Protein AF-A0A7J8XAN9-F1 (afdb_monomer)

Foldseek 3Di:
DDDPDPPDDDDDDPDPVVLVCVQPVDQDDDPNDTDWDDDDDPPDDSPDPDDPDTDDDDDDPPDDPVCLDPVNVCVVVVVVHHDPDDDSDDPPD

Sequence (93 aa):
MMDIENGYFLVKFQNKLDCEKALSEGPWTIFGQYLTVQPWTMTFNPTQAYLSIMMAWIRFPALHSYLYNRKIITEIGELVGKVVKLDMNVIVG

Radius of gyration: 15.98 Å; Cα contacts (8 Å, |Δi|>4): 54; chains: 1; bounding box: 44×28×39 Å

Structure (mmCIF, N/CA/C/O backbone):
data_AF-A0A7J8XAN9-F1
#
_entry.id   AF-A0A7J8XAN9-F1
#
loop_
_atom_site.group_PDB
_atom_site.id
_atom_site.type_symbol
_atom_site.label_atom_id
_atom_site.label_alt_id
_atom_site.label_comp_id
_atom_site.label_asym_id
_atom_site.label_entity_id
_atom_site.label_seq_id
_atom_site.pdbx_PDB_ins_code
_atom_site.Cartn_x
_atom_site.Cartn_y
_atom_site.Cartn_z
_atom_site.occupancy
_atom_site.B_iso_or_equiv
_atom_site.auth_seq_id
_atom_site.auth_comp_id
_atom_site.auth_asym_id
_atom_site.auth_atom_id
_atom_site.pdbx_PDB_model_num
ATOM 1 N N . MET A 1 1 ? 3.217 4.128 -19.090 1.00 81.81 1 MET A N 1
ATOM 2 C CA . MET A 1 1 ? 3.540 2.868 -18.395 1.00 81.81 1 MET A CA 1
ATOM 3 C C . MET A 1 1 ? 4.623 2.190 -19.204 1.00 81.81 1 MET A C 1
ATOM 5 O O . MET A 1 1 ? 4.528 2.227 -20.424 1.00 81.81 1 MET A O 1
ATOM 9 N N . MET A 1 2 ? 5.661 1.679 -18.555 1.00 88.88 2 MET A N 1
ATOM 10 C CA . MET A 1 2 ? 6.769 0.981 -19.206 1.00 88.88 2 MET A CA 1
ATOM 11 C C . MET A 1 2 ? 6.869 -0.421 -18.611 1.00 88.88 2 MET A C 1
ATOM 13 O O . MET A 1 2 ? 6.833 -0.556 -17.390 1.00 88.88 2 MET A O 1
ATOM 17 N N . ASP A 1 3 ? 6.950 -1.435 -19.463 1.00 90.25 3 ASP A N 1
ATOM 18 C CA . ASP A 1 3 ? 7.201 -2.817 -19.050 1.00 90.25 3 ASP A CA 1
ATOM 19 C C . ASP A 1 3 ? 8.672 -2.966 -18.618 1.00 90.25 3 ASP A C 1
ATOM 21 O O . ASP A 1 3 ? 9.560 -2.417 -19.275 1.00 90.25 3 ASP A O 1
ATOM 25 N N . ILE A 1 4 ? 8.914 -3.626 -17.480 1.00 86.31 4 ILE A N 1
ATOM 26 C CA . ILE A 1 4 ? 10.256 -3.876 -16.913 1.00 86.31 4 ILE A CA 1
ATOM 27 C C . ILE A 1 4 ? 10.535 -5.391 -16.813 1.00 86.31 4 ILE A C 1
ATOM 29 O O . ILE A 1 4 ? 11.465 -5.791 -16.119 1.00 86.31 4 ILE A O 1
ATOM 33 N N . GLU A 1 5 ? 9.735 -6.226 -17.486 1.00 83.88 5 GLU A N 1
ATOM 34 C CA . GLU A 1 5 ? 9.755 -7.695 -17.439 1.00 83.88 5 GLU A CA 1
ATOM 35 C C . GLU A 1 5 ? 9.215 -8.332 -16.139 1.00 83.88 5 GLU A C 1
ATOM 37 O O . GLU A 1 5 ? 8.951 -7.677 -15.129 1.00 83.88 5 GLU A O 1
ATOM 42 N N . ASN A 1 6 ? 9.003 -9.655 -16.182 1.00 85.75 6 ASN A N 1
ATOM 43 C CA . ASN A 1 6 ? 8.519 -10.488 -15.069 1.00 85.75 6 ASN A CA 1
ATOM 44 C C . ASN A 1 6 ? 7.188 -10.013 -14.437 1.00 85.75 6 ASN A C 1
ATOM 46 O O . ASN A 1 6 ? 6.952 -10.179 -13.242 1.00 85.75 6 ASN A O 1
ATOM 50 N N . GLY A 1 7 ? 6.319 -9.393 -15.243 1.00 84.19 7 GLY A N 1
ATOM 51 C CA . GLY A 1 7 ? 5.025 -8.867 -14.795 1.00 84.19 7 GLY A CA 1
ATOM 52 C C . GLY A 1 7 ? 5.104 -7.545 -14.021 1.00 84.19 7 GLY A C 1
ATOM 53 O O . GLY A 1 7 ? 4.098 -7.123 -13.448 1.00 84.19 7 GLY A O 1
ATOM 54 N N . TYR A 1 8 ? 6.267 -6.882 -14.001 1.00 86.62 8 TYR A N 1
ATOM 55 C CA . TYR A 1 8 ? 6.443 -5.565 -13.397 1.00 86.62 8 TYR A CA 1
ATOM 56 C C . TYR A 1 8 ? 6.270 -4.432 -14.405 1.00 86.62 8 TYR A C 1
ATOM 58 O O . TYR A 1 8 ? 6.762 -4.471 -15.532 1.00 86.62 8 TYR A O 1
ATOM 66 N N . PHE A 1 9 ? 5.639 -3.356 -13.940 1.00 88.38 9 PHE A N 1
ATOM 67 C CA . PHE A 1 9 ? 5.396 -2.161 -14.736 1.00 88.38 9 PHE A CA 1
ATOM 68 C C . PHE A 1 9 ? 5.830 -0.908 -13.982 1.00 88.38 9 PHE A C 1
ATOM 70 O O . PHE A 1 9 ? 5.487 -0.719 -12.814 1.00 88.38 9 PHE A O 1
ATOM 77 N N . LEU A 1 10 ? 6.524 -0.004 -14.674 1.00 90.06 10 LEU A N 1
ATOM 78 C CA . LEU A 1 10 ? 6.818 1.331 -14.173 1.00 90.06 10 LEU A CA 1
ATOM 79 C C . LEU A 1 10 ? 5.722 2.304 -14.600 1.00 90.06 10 LEU A C 1
ATOM 81 O O . LEU A 1 10 ? 5.445 2.496 -15.792 1.00 90.06 10 LEU A O 1
ATOM 85 N N . VAL A 1 11 ? 5.136 2.984 -13.622 1.00 90.75 11 VAL A N 1
ATOM 86 C CA . VAL A 1 11 ? 4.161 4.051 -13.851 1.00 90.75 11 VAL A CA 1
ATOM 87 C C . VAL A 1 11 ? 4.736 5.358 -13.323 1.00 90.75 11 VAL A C 1
ATOM 89 O O . VAL A 1 11 ? 5.072 5.475 -12.149 1.00 90.75 11 VAL A O 1
ATOM 92 N N . LYS A 1 12 ? 4.849 6.354 -14.205 1.00 92.94 12 LYS A N 1
ATOM 93 C CA . LYS A 1 12 ? 5.246 7.716 -13.846 1.00 92.94 12 LYS A CA 1
ATOM 94 C C . LYS A 1 12 ? 4.005 8.599 -13.824 1.00 92.94 12 LYS A C 1
ATOM 96 O O . LYS A 1 12 ? 3.375 8.797 -14.861 1.00 92.94 12 LYS A O 1
ATOM 101 N N . PHE A 1 13 ? 3.678 9.126 -12.653 1.00 92.25 13 PHE A N 1
ATOM 102 C CA . PHE A 1 13 ? 2.589 10.081 -12.474 1.00 92.25 13 PHE A CA 1
ATOM 103 C C . PHE A 1 13 ? 3.080 11.511 -12.725 1.00 92.25 13 PHE A C 1
ATOM 105 O O . PHE A 1 13 ? 4.238 11.832 -12.454 1.00 92.25 13 PHE A O 1
ATOM 112 N N . GLN A 1 14 ? 2.199 12.368 -13.243 1.00 94.69 14 GLN A N 1
ATOM 113 C CA . GLN A 1 14 ? 2.476 13.803 -13.397 1.00 94.69 14 GLN A CA 1
ATOM 114 C C . GLN A 1 14 ? 2.194 14.580 -12.103 1.00 94.69 14 GLN A C 1
ATOM 116 O O . GLN A 1 14 ? 2.850 15.580 -11.827 1.00 94.69 14 GLN A O 1
ATOM 121 N N . ASN A 1 15 ? 1.243 14.099 -11.299 1.00 95.31 15 ASN A N 1
ATOM 122 C CA . ASN A 1 15 ? 0.827 14.703 -10.041 1.00 95.31 15 ASN A CA 1
ATOM 123 C C . ASN A 1 15 ? 1.183 13.787 -8.861 1.00 95.31 15 ASN A C 1
ATOM 125 O O . ASN A 1 15 ? 0.928 12.581 -8.890 1.00 95.31 15 ASN A O 1
ATOM 129 N N . LYS A 1 16 ? 1.734 14.378 -7.797 1.00 92.00 16 LYS A N 1
ATOM 130 C CA . LYS A 1 16 ? 2.026 13.683 -6.539 1.00 92.00 16 LYS A CA 1
ATOM 131 C C . LYS A 1 16 ? 0.762 13.113 -5.895 1.00 92.00 16 LYS A C 1
ATOM 133 O O . LYS A 1 16 ? 0.809 11.996 -5.396 1.00 92.00 16 LYS A O 1
ATOM 138 N N . LEU A 1 17 ? -0.353 13.844 -5.953 1.00 93.12 17 LEU A N 1
ATOM 139 C CA . LEU A 1 17 ? -1.627 13.407 -5.383 1.00 93.12 17 LEU A CA 1
ATOM 140 C C . LEU A 1 17 ? -2.096 12.096 -6.025 1.00 93.12 17 LEU A C 1
ATOM 142 O O . LEU A 1 17 ? -2.487 11.175 -5.321 1.00 93.12 17 LEU A O 1
ATOM 146 N N . ASP A 1 18 ? -2.002 11.981 -7.350 1.00 92.69 18 ASP A N 1
ATOM 147 C CA . ASP A 1 18 ? -2.424 10.773 -8.067 1.00 92.69 18 ASP A CA 1
ATOM 148 C C . ASP A 1 18 ? -1.525 9.576 -7.729 1.00 92.69 18 ASP A C 1
ATOM 150 O O . ASP A 1 18 ? -2.009 8.455 -7.579 1.00 92.69 18 ASP A O 1
ATOM 154 N N . CYS A 1 19 ? -0.225 9.820 -7.533 1.00 90.50 19 CYS A N 1
ATOM 155 C CA . CYS A 1 19 ? 0.712 8.807 -7.049 1.00 90.50 19 CYS A CA 1
ATOM 156 C C . CYS A 1 19 ? 0.355 8.342 -5.626 1.00 90.50 19 CYS A C 1
ATOM 158 O O . CYS A 1 19 ? 0.303 7.145 -5.354 1.00 90.50 19 CYS A O 1
ATOM 160 N N . GLU A 1 20 ? 0.055 9.275 -4.717 1.00 89.00 20 GLU A N 1
ATOM 161 C CA . GLU A 1 20 ? -0.355 8.959 -3.343 1.00 89.00 20 GLU A CA 1
ATOM 162 C C . GLU A 1 20 ? -1.674 8.180 -3.306 1.00 89.00 20 GLU A C 1
ATOM 164 O O . GLU A 1 20 ? -1.806 7.237 -2.522 1.00 89.00 20 GLU A O 1
ATOM 169 N N . LYS A 1 21 ? -2.625 8.506 -4.187 1.00 88.50 21 LYS A N 1
ATOM 170 C CA . LYS A 1 21 ? -3.857 7.729 -4.357 1.00 88.50 21 LYS A CA 1
ATOM 171 C C . LYS A 1 21 ? -3.562 6.316 -4.842 1.00 88.50 21 LYS A C 1
ATOM 173 O O . LYS A 1 21 ? -3.963 5.362 -4.186 1.00 88.50 21 LYS A O 1
ATOM 178 N N . ALA A 1 22 ? -2.772 6.164 -5.905 1.00 88.25 22 ALA A N 1
ATOM 179 C CA . ALA A 1 22 ? -2.360 4.853 -6.411 1.00 88.25 22 ALA A CA 1
ATOM 180 C C . ALA A 1 22 ? -1.642 4.002 -5.345 1.00 88.25 22 ALA A C 1
ATOM 182 O O . ALA A 1 22 ? -1.806 2.786 -5.298 1.00 88.25 22 ALA A O 1
ATOM 183 N N . LEU A 1 23 ? -0.880 4.622 -4.445 1.00 85.38 23 LEU A N 1
ATOM 184 C CA . LEU A 1 23 ? -0.208 3.921 -3.351 1.00 85.38 23 LEU A CA 1
ATOM 185 C C . LEU A 1 23 ? -1.146 3.573 -2.182 1.00 85.38 23 LEU A C 1
ATOM 187 O O . LEU A 1 23 ? -0.925 2.566 -1.515 1.00 85.38 23 LEU A O 1
ATOM 191 N N . SER A 1 24 ? -2.179 4.380 -1.917 1.00 81.25 24 SER A N 1
ATOM 192 C CA . SER A 1 24 ? -2.934 4.343 -0.652 1.00 81.25 24 SER A CA 1
ATOM 193 C C . SER A 1 24 ? -4.456 4.201 -0.772 1.00 81.25 24 SER A C 1
ATOM 195 O O . SER A 1 24 ? -5.140 4.316 0.241 1.00 81.25 24 SER A O 1
ATOM 197 N N . GLU A 1 25 ? -5.021 3.987 -1.959 1.00 84.12 25 GLU A 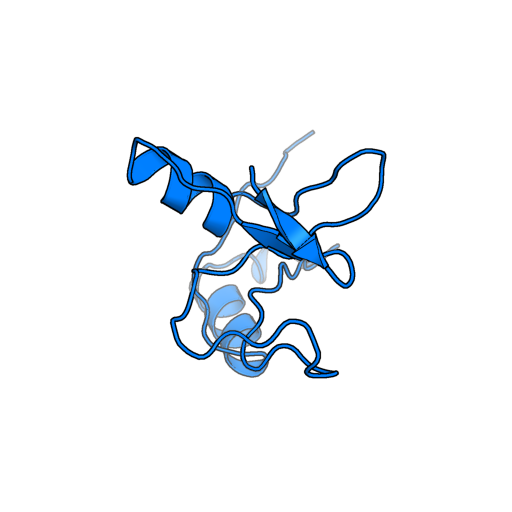N 1
ATOM 198 C CA . GLU A 1 25 ? -6.474 3.802 -2.170 1.00 84.12 25 GLU A CA 1
ATOM 199 C C . GLU A 1 25 ? -6.834 2.421 -2.758 1.00 84.12 25 GLU A C 1
ATOM 201 O O . GLU A 1 25 ? -7.965 2.204 -3.179 1.00 84.12 25 GLU A O 1
ATOM 206 N N . GLY A 1 26 ? -5.885 1.476 -2.774 1.00 73.75 26 GLY A N 1
ATOM 207 C CA . GLY A 1 26 ? -6.107 0.085 -3.200 1.00 73.75 26 GLY A CA 1
ATOM 208 C C . GLY A 1 26 ? -6.948 -0.751 -2.213 1.00 73.75 26 GLY A C 1
ATOM 209 O O . GLY A 1 26 ? -7.319 -0.258 -1.151 1.00 73.75 26 GLY A O 1
ATOM 210 N N . PRO A 1 27 ? -7.253 -2.030 -2.517 1.00 74.94 27 PRO A N 1
ATOM 211 C CA . PRO A 1 27 ? -6.560 -2.910 -3.459 1.00 74.94 27 PRO A CA 1
ATOM 212 C C . PRO A 1 27 ? -6.961 -2.691 -4.921 1.00 74.94 27 PRO A C 1
ATOM 214 O O . PRO A 1 27 ? -8.138 -2.629 -5.267 1.00 74.94 27 PRO A O 1
ATOM 217 N N . TRP A 1 28 ? -5.961 -2.619 -5.798 1.00 85.75 28 TRP A N 1
ATOM 218 C CA . TRP A 1 28 ? -6.169 -2.423 -7.230 1.00 85.75 28 TRP A CA 1
ATOM 219 C C . TRP A 1 28 ? -6.390 -3.754 -7.933 1.00 85.75 28 TRP A C 1
ATOM 221 O O . TRP A 1 28 ? -5.717 -4.741 -7.631 1.00 85.75 28 TRP A O 1
ATOM 231 N N . THR A 1 29 ? -7.298 -3.763 -8.906 1.00 86.00 29 THR A N 1
ATOM 232 C CA . THR A 1 29 ? -7.475 -4.897 -9.813 1.00 86.00 29 THR A CA 1
ATOM 233 C C . THR A 1 29 ? -7.439 -4.426 -11.257 1.00 86.00 29 THR A C 1
ATOM 235 O O . THR A 1 29 ? -8.021 -3.398 -11.599 1.00 86.00 29 THR A O 1
ATOM 238 N N . ILE A 1 30 ? -6.749 -5.178 -12.111 1.00 83.38 30 ILE A N 1
ATOM 239 C CA . ILE A 1 30 ? -6.800 -5.011 -13.565 1.00 83.38 30 ILE A CA 1
ATOM 240 C C . ILE A 1 30 ? -7.158 -6.372 -14.156 1.00 83.38 30 ILE A C 1
ATOM 242 O O . ILE A 1 30 ? -6.529 -7.375 -13.833 1.00 83.38 30 ILE A O 1
ATOM 246 N N . PHE A 1 31 ? -8.229 -6.422 -14.953 1.00 85.88 31 PHE A N 1
ATOM 247 C CA . PHE A 1 31 ? -8.786 -7.668 -15.505 1.00 85.88 31 PHE A CA 1
ATOM 248 C C . PHE A 1 31 ? -9.040 -8.766 -14.451 1.00 85.88 31 PHE A C 1
ATOM 250 O O . PHE A 1 31 ? -8.853 -9.951 -14.710 1.00 85.88 31 PHE A O 1
ATOM 257 N N . GLY A 1 32 ? -9.451 -8.373 -13.240 1.00 83.44 32 GLY A N 1
ATOM 258 C CA . GLY A 1 32 ? -9.721 -9.301 -12.135 1.00 83.44 32 GLY A CA 1
ATOM 259 C C . GLY A 1 32 ? -8.477 -9.844 -11.421 1.00 83.44 32 GLY A C 1
ATOM 260 O O . GLY A 1 32 ? -8.621 -10.599 -10.464 1.00 83.44 32 GLY A O 1
ATOM 261 N N . GLN A 1 33 ? -7.269 -9.446 -11.830 1.00 83.50 33 GLN A N 1
ATOM 262 C CA . GLN A 1 33 ? -6.027 -9.779 -11.134 1.00 83.50 33 GLN A CA 1
ATOM 263 C C . GLN A 1 33 ? -5.658 -8.674 -10.145 1.00 83.50 33 GLN A C 1
ATOM 265 O O . GLN A 1 33 ? -5.676 -7.492 -10.495 1.00 83.50 33 GLN A O 1
ATOM 270 N N . TYR A 1 34 ? -5.320 -9.055 -8.912 1.00 83.69 34 TYR A N 1
ATOM 271 C CA . TYR A 1 34 ? -4.844 -8.117 -7.900 1.00 83.69 34 TYR A CA 1
ATOM 272 C C . TYR A 1 34 ? -3.461 -7.590 -8.255 1.00 83.69 34 TYR A C 1
ATOM 274 O O . TYR A 1 34 ? -2.559 -8.357 -8.589 1.00 83.69 34 TYR A O 1
ATOM 282 N N . LEU A 1 35 ? -3.297 -6.278 -8.130 1.00 84.75 35 LEU A N 1
ATOM 283 C CA . LEU A 1 35 ? -2.014 -5.625 -8.312 1.00 84.75 35 LEU A CA 1
ATOM 284 C C . LEU A 1 35 ? -1.422 -5.205 -6.977 1.00 84.75 35 LEU A C 1
ATOM 286 O O . LEU A 1 35 ? -2.082 -4.582 -6.143 1.00 84.75 35 LEU A O 1
ATOM 290 N N . THR A 1 36 ? -0.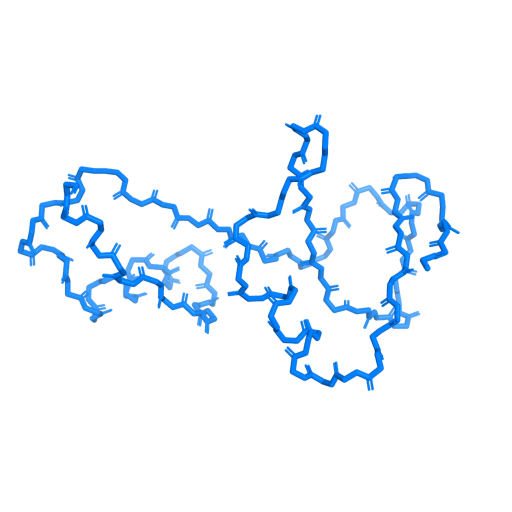128 -5.461 -6.846 1.00 83.56 36 THR A N 1
ATOM 291 C CA . THR A 1 36 ? 0.700 -4.852 -5.816 1.00 83.56 36 THR A CA 1
ATOM 292 C C . THR A 1 36 ? 1.291 -3.559 -6.357 1.00 83.56 36 THR A C 1
ATOM 294 O O . THR A 1 36 ? 1.938 -3.551 -7.403 1.00 83.56 36 THR A O 1
ATOM 297 N N . VAL A 1 37 ? 1.095 -2.462 -5.628 1.00 85.88 37 VAL A N 1
ATOM 298 C CA . VAL A 1 37 ? 1.669 -1.155 -5.960 1.00 85.88 37 VAL A CA 1
ATOM 299 C C . VAL A 1 37 ? 2.673 -0.781 -4.876 1.00 85.88 37 VAL A C 1
ATOM 301 O O . VAL A 1 37 ? 2.377 -0.881 -3.686 1.00 85.88 37 VAL A O 1
ATOM 304 N N . GLN A 1 38 ? 3.864 -0.348 -5.281 1.00 85.25 38 GLN A N 1
ATOM 305 C CA . GLN A 1 38 ? 4.913 0.123 -4.379 1.00 85.25 38 GLN A CA 1
ATOM 306 C C . GLN A 1 38 ? 5.596 1.374 -4.949 1.00 85.25 38 GLN A C 1
ATOM 308 O O . GLN A 1 38 ? 5.593 1.563 -6.170 1.00 85.25 38 GLN A O 1
ATOM 313 N N . PRO A 1 39 ? 6.200 2.226 -4.102 1.00 86.81 39 PRO A N 1
ATOM 314 C CA . PRO A 1 39 ? 7.059 3.302 -4.576 1.00 86.81 39 PRO A CA 1
ATOM 315 C C . PRO A 1 39 ? 8.233 2.740 -5.383 1.00 86.81 39 PRO A C 1
ATOM 317 O O . PRO A 1 39 ? 8.796 1.702 -5.036 1.00 86.81 39 PRO A O 1
ATOM 320 N N . TRP A 1 40 ? 8.628 3.440 -6.444 1.00 85.62 40 TRP A N 1
ATOM 321 C CA . TRP A 1 40 ? 9.823 3.068 -7.196 1.00 85.62 40 TRP A CA 1
ATOM 322 C C . TRP A 1 40 ? 11.089 3.263 -6.352 1.00 85.62 40 TRP A C 1
ATOM 324 O O . TRP A 1 40 ? 11.223 4.260 -5.639 1.00 85.62 40 TRP A O 1
ATOM 334 N N . THR A 1 41 ? 12.037 2.335 -6.474 1.00 82.69 41 THR A N 1
ATOM 335 C CA . THR A 1 41 ? 13.347 2.394 -5.818 1.00 82.69 41 THR A CA 1
ATOM 336 C C . THR A 1 41 ? 14.462 2.202 -6.843 1.00 82.69 41 THR A C 1
ATOM 338 O O . THR A 1 41 ? 14.336 1.411 -7.775 1.00 82.69 41 THR A O 1
ATOM 341 N N . MET A 1 42 ? 15.592 2.898 -6.665 1.00 82.56 42 MET A N 1
ATOM 342 C CA . MET A 1 42 ? 16.760 2.746 -7.553 1.00 82.56 42 MET A CA 1
ATOM 343 C C . MET A 1 42 ? 17.373 1.341 -7.492 1.00 82.56 42 MET A C 1
ATOM 345 O O . MET A 1 42 ? 18.047 0.920 -8.423 1.00 82.56 42 MET A O 1
ATOM 349 N N . THR A 1 43 ? 17.148 0.629 -6.390 1.00 83.81 43 THR A N 1
ATOM 350 C CA . THR A 1 43 ? 17.633 -0.734 -6.148 1.00 83.81 43 THR A CA 1
ATOM 351 C C . THR A 1 43 ? 16.636 -1.806 -6.592 1.00 83.81 43 THR A C 1
ATOM 353 O O . THR A 1 43 ? 16.839 -2.981 -6.293 1.00 83.81 43 THR A O 1
ATOM 356 N N . PHE A 1 44 ? 15.549 -1.423 -7.271 1.00 82.06 44 PHE A N 1
ATOM 357 C CA . PHE A 1 44 ? 14.557 -2.365 -7.772 1.00 82.06 44 PHE A CA 1
ATOM 358 C C . PHE A 1 44 ? 15.183 -3.321 -8.796 1.00 82.06 44 PHE A C 1
ATOM 360 O O . PHE A 1 44 ? 15.794 -2.884 -9.771 1.00 82.06 44 PHE A O 1
ATOM 367 N N . ASN A 1 45 ? 14.999 -4.626 -8.584 1.00 83.00 45 ASN A N 1
ATOM 368 C CA . ASN A 1 45 ? 15.466 -5.670 -9.484 1.00 83.00 45 ASN A CA 1
ATOM 369 C C . ASN A 1 45 ? 14.293 -6.603 -9.855 1.00 83.00 45 ASN A C 1
ATOM 371 O O . ASN A 1 45 ? 13.854 -7.370 -8.995 1.00 83.00 45 ASN A O 1
ATOM 375 N N . PRO A 1 46 ? 13.807 -6.592 -11.113 1.00 79.88 46 PRO A N 1
ATOM 376 C CA . PRO A 1 46 ? 12.670 -7.416 -11.544 1.00 79.88 46 PRO A CA 1
ATOM 377 C C . PRO A 1 46 ? 12.969 -8.926 -11.526 1.00 79.88 46 PRO A C 1
ATOM 379 O O . PRO A 1 46 ? 12.045 -9.739 -11.525 1.00 79.88 46 PRO A O 1
ATOM 382 N N . THR A 1 47 ? 14.250 -9.311 -11.481 1.00 82.19 47 THR A N 1
ATOM 383 C CA . THR A 1 47 ? 14.694 -10.716 -11.417 1.00 82.19 47 THR A CA 1
ATOM 384 C C . THR A 1 47 ? 14.738 -11.274 -9.994 1.00 82.19 47 THR A C 1
ATOM 386 O O . THR A 1 47 ? 14.880 -12.482 -9.807 1.00 82.19 47 THR A O 1
ATOM 389 N N . GLN A 1 48 ? 14.615 -10.420 -8.971 1.00 75.25 48 GLN A N 1
ATOM 390 C CA . GLN A 1 48 ? 14.619 -10.870 -7.586 1.00 75.25 48 GLN A CA 1
ATOM 391 C C . GLN A 1 48 ? 13.287 -11.552 -7.252 1.00 75.25 48 GLN A C 1
ATOM 393 O O . GLN A 1 48 ? 12.212 -11.014 -7.505 1.00 75.25 48 GLN A O 1
ATOM 398 N N . ALA A 1 49 ? 13.363 -12.742 -6.653 1.00 64.88 49 ALA A N 1
ATOM 399 C CA . ALA A 1 49 ? 12.196 -13.587 -6.393 1.00 64.88 49 ALA A CA 1
ATOM 400 C C . ALA A 1 49 ? 11.203 -13.014 -5.362 1.00 64.88 49 ALA A C 1
ATOM 402 O O . ALA A 1 49 ? 10.096 -13.532 -5.237 1.00 64.88 49 ALA A O 1
ATOM 403 N N . TYR A 1 50 ? 11.580 -11.979 -4.604 1.00 63.34 50 TYR A N 1
ATOM 404 C CA . TYR A 1 50 ? 10.754 -11.423 -3.536 1.00 63.34 50 TYR A CA 1
ATOM 405 C C . TYR A 1 50 ? 10.809 -9.895 -3.495 1.00 63.34 50 TYR A C 1
ATOM 407 O O . TYR A 1 50 ? 11.868 -9.277 -3.619 1.00 63.34 50 TYR A O 1
ATOM 415 N N . LEU A 1 51 ? 9.643 -9.291 -3.264 1.00 64.00 51 LEU A N 1
ATOM 416 C CA . LEU A 1 51 ? 9.519 -7.883 -2.910 1.00 64.00 51 LEU A CA 1
ATOM 417 C C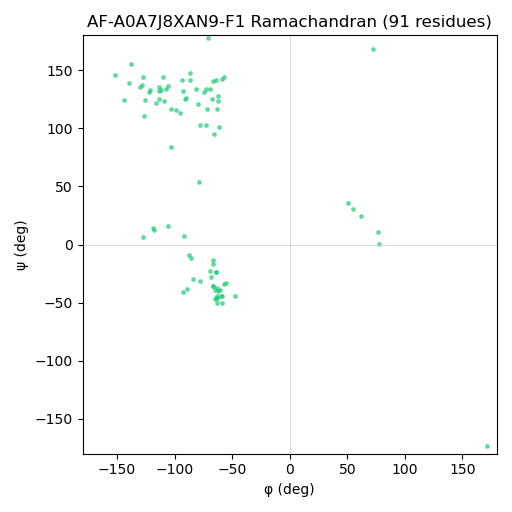 . LEU A 1 51 ? 10.119 -7.674 -1.515 1.00 64.00 51 LEU A C 1
ATOM 419 O O . LEU A 1 51 ? 9.717 -8.341 -0.566 1.00 64.00 51 LEU A O 1
ATOM 423 N N . SER A 1 52 ? 11.071 -6.750 -1.380 1.00 63.06 52 SER A N 1
ATOM 424 C CA . SER A 1 52 ? 11.695 -6.448 -0.081 1.00 63.06 52 SER A CA 1
ATOM 425 C C . SER A 1 52 ? 10.697 -5.817 0.902 1.00 63.06 52 SER A C 1
ATOM 427 O O . SER A 1 52 ? 10.732 -6.093 2.098 1.00 63.06 52 SER A O 1
ATOM 429 N N . ILE A 1 53 ? 9.773 -4.989 0.399 1.00 67.50 53 ILE A N 1
ATOM 430 C CA . ILE A 1 53 ? 8.731 -4.321 1.188 1.00 67.50 53 ILE A CA 1
ATOM 431 C C . ILE A 1 53 ? 7.460 -4.264 0.338 1.00 67.50 53 ILE A C 1
ATOM 433 O O . ILE A 1 53 ? 7.483 -3.735 -0.769 1.00 67.50 53 ILE A O 1
ATOM 437 N N . MET A 1 54 ? 6.346 -4.785 0.855 1.00 73.56 54 MET A N 1
ATOM 438 C CA . MET A 1 54 ? 5.043 -4.747 0.189 1.00 73.56 54 MET A CA 1
ATOM 439 C C . MET A 1 54 ? 4.024 -4.021 1.065 1.00 73.56 54 MET A C 1
ATOM 441 O O . MET A 1 54 ? 3.902 -4.315 2.253 1.00 73.56 54 MET A O 1
ATOM 445 N N . MET A 1 55 ? 3.262 -3.096 0.479 1.00 76.94 55 MET A N 1
ATOM 446 C CA . MET A 1 55 ? 2.063 -2.570 1.128 1.00 76.94 55 MET A CA 1
ATOM 447 C C . MET A 1 55 ? 0.929 -3.575 0.951 1.00 76.94 55 MET A C 1
ATOM 449 O O . MET A 1 55 ? 0.563 -3.910 -0.175 1.00 76.94 55 MET A O 1
ATOM 453 N N . ALA A 1 56 ? 0.389 -4.058 2.065 1.00 79.12 56 ALA A N 1
ATOM 454 C CA . ALA A 1 56 ? -0.719 -4.998 2.077 1.00 79.12 56 ALA A CA 1
ATOM 455 C C . ALA A 1 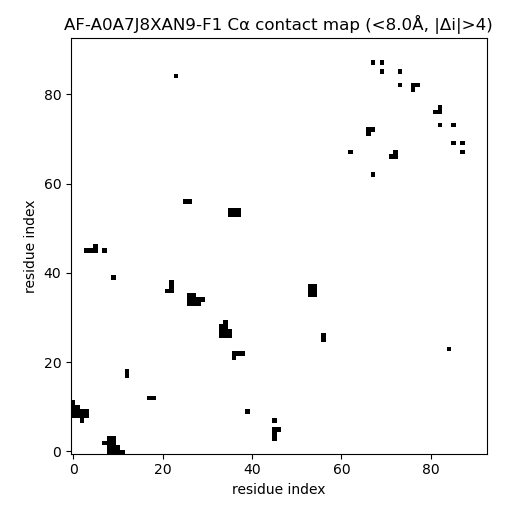56 ? -1.994 -4.327 2.592 1.00 79.12 56 ALA A C 1
ATOM 457 O O . ALA A 1 56 ? -1.963 -3.507 3.510 1.00 79.12 56 ALA A O 1
ATOM 458 N N . TRP A 1 57 ? -3.119 -4.727 2.009 1.00 80.94 57 TRP A N 1
ATOM 459 C CA . TRP A 1 57 ? -4.452 -4.342 2.449 1.00 80.94 57 TRP A CA 1
ATOM 460 C C . TRP A 1 57 ? -5.035 -5.470 3.287 1.00 80.94 57 TRP A C 1
ATOM 462 O O . TRP A 1 57 ? -5.260 -6.568 2.781 1.00 80.94 57 TRP A O 1
ATOM 472 N N . ILE A 1 58 ? -5.272 -5.205 4.569 1.00 82.69 58 ILE A N 1
ATOM 473 C CA . ILE A 1 58 ? -5.852 -6.179 5.493 1.00 82.69 58 ILE A CA 1
ATOM 474 C C . ILE A 1 58 ? -7.268 -5.728 5.806 1.00 82.69 58 ILE A C 1
ATOM 476 O O . ILE A 1 58 ? -7.491 -4.612 6.273 1.00 82.69 58 ILE A O 1
ATOM 480 N N . ARG A 1 59 ? -8.232 -6.607 5.542 1.00 83.88 59 ARG A N 1
ATOM 481 C CA . ARG A 1 59 ? -9.630 -6.397 5.901 1.00 83.88 59 ARG A CA 1
ATOM 482 C C . ARG A 1 59 ? -9.971 -7.322 7.059 1.00 83.88 59 ARG A C 1
ATOM 484 O O . ARG A 1 59 ? -9.660 -8.507 7.001 1.00 83.88 59 ARG A O 1
ATOM 491 N N . PHE A 1 60 ? -10.642 -6.789 8.074 1.00 82.00 60 PHE A N 1
ATOM 492 C CA . PHE A 1 60 ? -11.164 -7.561 9.202 1.00 82.00 60 PHE A CA 1
ATOM 493 C C . PHE A 1 60 ? -12.677 -7.760 9.025 1.00 82.00 60 PHE A C 1
ATOM 495 O O . PHE A 1 60 ? -13.462 -6.953 9.531 1.00 82.00 60 PHE A O 1
ATOM 502 N N . PRO A 1 61 ? -13.125 -8.770 8.250 1.00 76.56 61 PRO A N 1
ATOM 503 C CA . PRO A 1 61 ? -14.548 -9.059 8.128 1.00 76.56 61 PRO A CA 1
ATOM 504 C C . PRO A 1 61 ? -15.108 -9.495 9.489 1.00 76.56 61 PRO A C 1
ATOM 506 O O . PRO A 1 61 ? -14.445 -10.211 10.233 1.00 76.56 6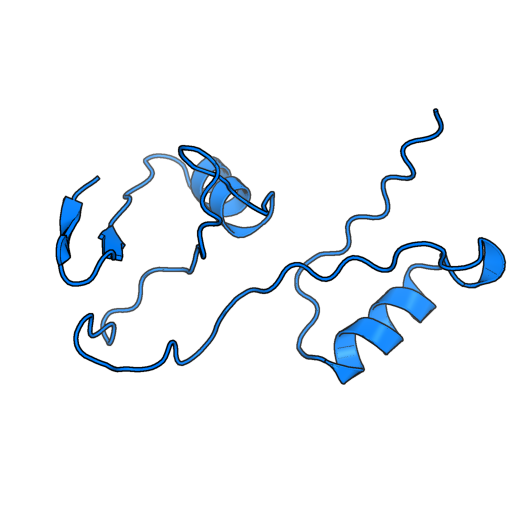1 PRO A O 1
ATOM 509 N N . ALA A 1 62 ? -16.331 -9.062 9.806 1.00 79.69 62 ALA A N 1
ATOM 510 C CA . ALA A 1 62 ? -17.042 -9.415 11.040 1.00 79.69 62 ALA A CA 1
ATOM 511 C C . ALA A 1 62 ? -16.366 -8.976 12.359 1.00 79.69 62 ALA A C 1
ATOM 513 O O . ALA A 1 62 ? -16.643 -9.539 13.418 1.00 79.69 62 ALA A O 1
ATOM 514 N N . LEU A 1 63 ? -15.524 -7.938 12.327 1.00 81.75 63 LEU A N 1
ATOM 515 C CA . LEU A 1 63 ? -15.060 -7.298 13.555 1.00 81.75 63 LEU A CA 1
ATOM 516 C C . LEU A 1 63 ? -16.268 -6.698 14.297 1.00 81.75 63 LEU A C 1
ATOM 518 O O . LEU A 1 63 ? -17.010 -5.894 13.731 1.00 81.75 63 LEU A O 1
ATOM 522 N N . HIS A 1 64 ? -16.484 -7.096 15.553 1.00 82.44 64 HIS A N 1
ATOM 523 C CA . HIS A 1 64 ? -17.585 -6.556 16.350 1.00 82.44 64 HIS A CA 1
ATOM 524 C C . HIS A 1 64 ? -17.486 -5.027 16.456 1.00 82.44 64 HIS A C 1
ATOM 526 O O . HIS A 1 64 ? -16.394 -4.477 16.597 1.00 82.44 64 HIS A O 1
ATOM 532 N N . SER A 1 65 ? -18.629 -4.338 16.462 1.00 80.50 65 SER A N 1
ATOM 533 C CA . SER A 1 65 ? -18.688 -2.868 16.465 1.00 80.50 65 SER A CA 1
ATOM 534 C C . SER A 1 65 ? -17.905 -2.219 17.614 1.00 80.50 65 SER A C 1
ATOM 536 O O . SER A 1 65 ? -17.298 -1.172 17.417 1.00 80.50 65 SER A O 1
ATOM 538 N N . TYR A 1 66 ? -17.842 -2.857 18.789 1.00 81.50 66 TYR A N 1
ATOM 539 C CA . TYR A 1 66 ? -17.070 -2.356 19.934 1.00 81.50 66 TYR A CA 1
ATOM 540 C C . TYR A 1 66 ? -15.544 -2.422 19.732 1.00 81.50 66 TYR A C 1
ATOM 542 O O . TYR A 1 66 ? -14.811 -1.674 20.374 1.00 81.50 66 TYR A O 1
ATOM 550 N N . LEU A 1 67 ? -15.058 -3.288 18.834 1.00 81.12 67 LEU A N 1
ATOM 551 C CA . LEU A 1 67 ? -13.651 -3.366 18.425 1.00 81.12 67 LEU A CA 1
ATOM 552 C C . LEU A 1 67 ? -13.334 -2.415 17.263 1.00 81.12 67 LEU A C 1
ATOM 554 O O . LEU A 1 67 ? -12.163 -2.210 16.944 1.00 81.12 67 LEU A O 1
ATOM 558 N N . TYR A 1 68 ? -14.352 -1.802 16.651 1.00 81.88 68 TYR A N 1
ATOM 559 C CA . TYR A 1 68 ? -14.210 -0.853 15.548 1.00 81.88 68 TYR A CA 1
ATOM 560 C C . TYR A 1 68 ? -13.804 0.543 16.050 1.00 81.88 68 TYR A C 1
ATOM 562 O O . TYR A 1 68 ? -14.447 1.561 15.801 1.00 81.88 68 TYR A O 1
ATOM 570 N N . ASN A 1 69 ? -12.722 0.577 16.822 1.00 87.12 69 ASN A N 1
ATOM 571 C CA . ASN A 1 69 ? -12.107 1.779 17.351 1.00 87.12 69 ASN A CA 1
ATOM 572 C C . ASN A 1 69 ? -10.749 1.965 16.677 1.00 87.12 69 ASN A C 1
ATOM 574 O O . ASN A 1 69 ? -9.949 1.031 16.635 1.00 87.12 69 ASN A O 1
ATOM 578 N N . ARG A 1 70 ? -10.456 3.186 16.217 1.00 88.50 70 ARG A N 1
ATOM 579 C CA . ARG A 1 70 ? -9.187 3.519 15.553 1.00 88.50 70 ARG A CA 1
ATOM 580 C C . ARG A 1 70 ? -7.968 2.997 16.306 1.00 88.50 70 ARG A C 1
ATOM 582 O O . ARG A 1 70 ? -7.077 2.447 15.681 1.00 88.50 70 ARG A O 1
ATOM 589 N N . LYS A 1 71 ? -7.940 3.164 17.631 1.00 91.06 71 LYS A N 1
ATOM 590 C CA . LYS A 1 71 ? -6.821 2.740 18.475 1.00 91.06 71 LYS A CA 1
ATOM 591 C C . LYS A 1 71 ? -6.666 1.219 18.473 1.00 91.06 71 LYS A C 1
ATOM 593 O O . LYS A 1 71 ? -5.566 0.738 18.247 1.00 91.06 71 LYS A O 1
ATOM 598 N N . ILE A 1 72 ? -7.766 0.484 18.641 1.00 90.56 72 ILE A N 1
ATOM 599 C CA . ILE A 1 72 ? -7.767 -0.988 18.635 1.00 90.56 72 ILE A CA 1
ATOM 600 C C . ILE A 1 72 ? -7.316 -1.514 17.268 1.00 90.56 72 ILE A C 1
ATOM 602 O O . ILE A 1 72 ? -6.456 -2.384 17.190 1.00 90.56 72 ILE A O 1
ATOM 606 N N . ILE A 1 73 ? -7.855 -0.960 16.179 1.00 89.88 73 ILE A N 1
ATOM 607 C CA . ILE A 1 73 ? -7.484 -1.373 14.819 1.00 89.88 73 ILE A CA 1
ATOM 608 C C . ILE A 1 73 ? -6.014 -1.034 14.530 1.00 89.88 73 ILE A C 1
ATOM 610 O O . ILE A 1 73 ? -5.322 -1.845 13.917 1.00 89.88 73 ILE A O 1
ATOM 614 N N . THR A 1 74 ? -5.517 0.126 14.980 1.00 91.75 74 THR A N 1
ATOM 615 C CA . THR A 1 74 ? -4.088 0.458 14.894 1.00 91.75 74 THR A CA 1
ATOM 616 C C . THR A 1 74 ? -3.245 -0.572 15.639 1.00 91.75 74 THR A C 1
ATOM 618 O O . THR A 1 74 ? -2.328 -1.107 15.032 1.00 91.75 74 THR A O 1
ATOM 621 N N . GLU A 1 75 ? 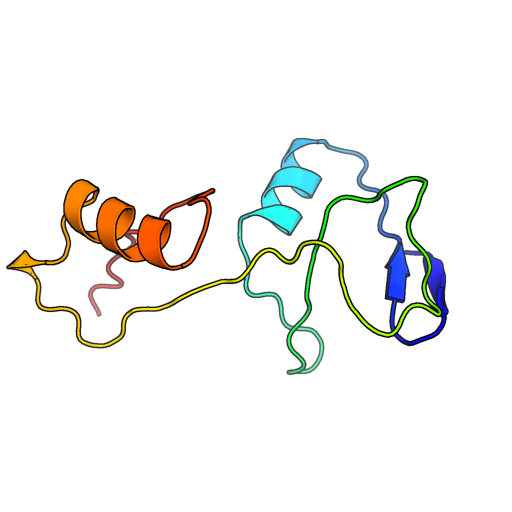-3.573 -0.895 16.892 1.00 92.81 75 GLU A N 1
ATOM 622 C CA . GLU A 1 75 ? -2.820 -1.870 17.694 1.00 92.81 75 GLU A CA 1
ATOM 623 C C . GLU A 1 75 ? -2.779 -3.249 17.018 1.00 92.81 75 GLU A C 1
ATOM 625 O O . GLU A 1 75 ? -1.712 -3.846 16.906 1.00 92.81 75 GLU A O 1
ATOM 630 N N . ILE A 1 76 ? -3.907 -3.733 16.484 1.00 89.75 76 ILE A N 1
ATOM 631 C CA . ILE A 1 76 ? -3.951 -4.998 15.730 1.00 89.75 76 ILE A CA 1
ATOM 632 C C . ILE A 1 76 ? -3.097 -4.908 14.457 1.00 89.75 76 ILE A C 1
ATOM 634 O O . ILE A 1 76 ? -2.353 -5.835 14.144 1.00 89.75 76 ILE A O 1
ATOM 638 N N . GLY A 1 77 ? -3.199 -3.807 13.710 1.00 90.19 77 GLY A N 1
ATOM 639 C CA . GLY A 1 77 ? -2.419 -3.598 12.492 1.00 90.19 77 GLY A CA 1
ATOM 640 C C . GLY A 1 77 ? -0.914 -3.555 12.761 1.00 90.19 77 GLY A C 1
ATOM 641 O O . GLY A 1 77 ? -0.150 -4.162 12.014 1.00 90.19 77 GLY A O 1
ATOM 642 N N . GLU A 1 78 ? -0.502 -2.913 13.857 1.00 92.75 78 GLU A N 1
ATOM 643 C CA . GLU A 1 78 ? 0.894 -2.807 14.295 1.00 92.75 78 GLU A CA 1
ATOM 644 C C . GLU A 1 78 ? 1.516 -4.162 14.664 1.00 92.75 78 GLU A C 1
ATOM 646 O O . GLU A 1 78 ? 2.730 -4.318 14.533 1.00 92.75 78 GLU A O 1
ATOM 651 N N . LEU A 1 79 ? 0.708 -5.171 15.024 1.00 91.69 79 LEU A N 1
ATOM 652 C CA . LEU A 1 79 ? 1.183 -6.553 15.191 1.00 91.69 79 LEU A CA 1
ATOM 653 C C . LEU A 1 79 ? 1.588 -7.208 13.863 1.00 91.69 79 LEU A C 1
ATOM 655 O O . LEU A 1 79 ? 2.431 -8.103 13.858 1.00 91.69 79 LEU A O 1
ATOM 659 N N . VAL A 1 80 ? 0.986 -6.793 12.745 1.00 88.31 80 VAL A N 1
ATOM 660 C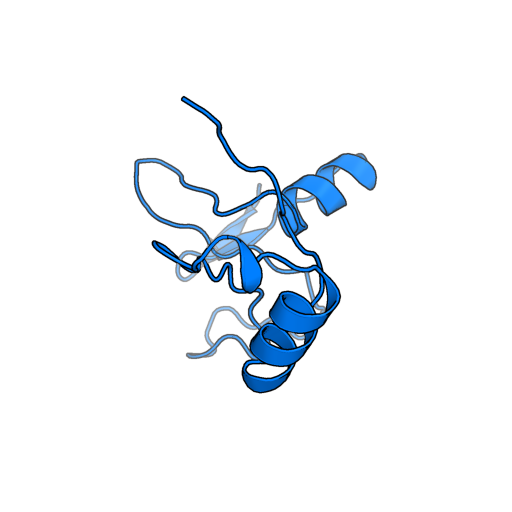 CA . VAL A 1 80 ? 1.308 -7.320 11.410 1.00 88.31 80 VAL A CA 1
ATOM 661 C C . VAL A 1 80 ? 2.429 -6.511 10.757 1.00 88.31 80 VAL A C 1
ATOM 663 O O . VAL A 1 80 ? 3.293 -7.070 10.084 1.00 88.31 80 VAL A O 1
ATOM 666 N N . GLY A 1 81 ? 2.434 -5.192 10.950 1.00 88.56 81 GLY A N 1
ATOM 667 C CA . GLY A 1 81 ? 3.464 -4.305 10.424 1.00 88.56 81 GLY A CA 1
ATOM 668 C C . GLY A 1 81 ? 3.126 -2.829 10.608 1.00 88.56 81 GLY A C 1
ATOM 669 O O . GLY A 1 81 ? 2.140 -2.459 11.237 1.00 88.56 81 GLY A O 1
ATOM 670 N N . LYS A 1 82 ? 3.946 -1.943 10.035 1.00 89.31 82 LYS A N 1
ATOM 671 C CA . LYS A 1 82 ? 3.719 -0.497 10.143 1.00 89.31 82 LYS A CA 1
ATOM 672 C C . LYS A 1 82 ? 2.391 -0.104 9.483 1.00 89.31 82 LYS A C 1
ATOM 674 O O . LYS A 1 82 ? 2.254 -0.189 8.263 1.00 89.31 82 LYS A O 1
ATOM 679 N N . VAL A 1 83 ? 1.451 0.409 10.273 1.00 89.31 83 VAL A N 1
ATOM 680 C CA . VAL A 1 83 ? 0.172 0.922 9.767 1.00 89.31 83 VAL A CA 1
ATOM 681 C C . VAL A 1 83 ? 0.403 2.241 9.027 1.00 89.31 83 VAL A C 1
ATOM 683 O O . VAL A 1 83 ? 0.839 3.231 9.611 1.00 89.31 83 VAL A O 1
ATOM 686 N N . VAL A 1 84 ? 0.114 2.257 7.723 1.00 85.94 84 VAL A N 1
ATOM 687 C CA . VAL A 1 84 ? 0.276 3.449 6.867 1.00 85.94 84 VAL A CA 1
ATOM 688 C C . VAL A 1 84 ? -1.016 4.263 6.792 1.00 85.94 84 VAL A C 1
ATOM 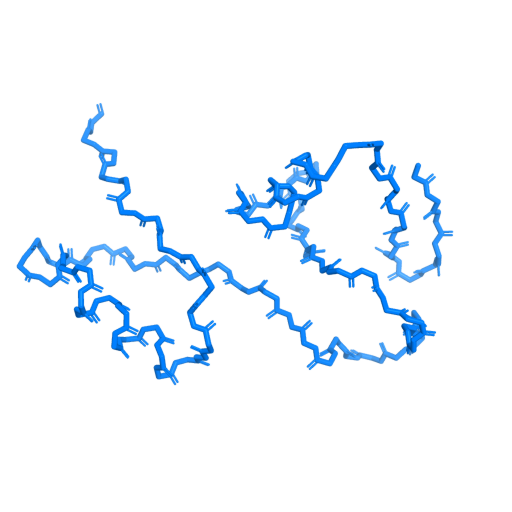690 O O . VAL A 1 84 ? -0.985 5.491 6.849 1.00 85.94 84 VAL A O 1
ATOM 693 N N . LYS A 1 85 ? -2.162 3.588 6.679 1.00 85.31 85 LYS A N 1
ATOM 694 C CA . LYS A 1 85 ? -3.487 4.201 6.566 1.00 85.31 85 LYS A CA 1
ATOM 695 C C . LYS A 1 85 ? -4.528 3.255 7.150 1.00 85.31 85 LYS A C 1
ATOM 697 O O . LYS A 1 85 ? -4.389 2.041 7.042 1.00 85.31 85 LYS A O 1
ATOM 702 N N . LEU A 1 86 ? -5.561 3.827 7.758 1.00 86.88 86 LEU A N 1
ATOM 703 C CA . LEU A 1 86 ? -6.745 3.095 8.188 1.00 86.88 86 LEU A CA 1
ATOM 704 C C . LEU A 1 86 ? -7.930 3.575 7.368 1.00 86.88 86 LEU A C 1
ATOM 706 O O . LEU A 1 86 ? -8.214 4.774 7.349 1.00 86.88 86 LEU A O 1
ATOM 710 N N . ASP A 1 87 ? -8.609 2.635 6.723 1.00 81.44 87 ASP A N 1
ATOM 711 C CA . ASP A 1 87 ? -9.937 2.870 6.184 1.00 81.44 87 ASP A CA 1
ATOM 712 C C . ASP A 1 87 ? -10.963 2.379 7.209 1.00 81.44 87 ASP A C 1
ATOM 714 O O . ASP A 1 87 ? -11.022 1.191 7.523 1.00 81.44 87 ASP A O 1
ATOM 718 N N . MET A 1 88 ? -11.719 3.318 7.781 1.00 77.19 88 MET A N 1
ATOM 719 C CA . MET A 1 88 ? -12.800 3.022 8.720 1.00 77.19 88 MET A CA 1
ATOM 720 C C . MET A 1 88 ? -14.182 3.215 8.088 1.00 77.19 88 MET A C 1
ATOM 722 O O . MET A 1 88 ? -15.172 3.244 8.819 1.00 77.19 88 MET A O 1
ATOM 726 N N . ASN A 1 89 ? -14.284 3.301 6.758 1.00 66.88 89 ASN A N 1
ATOM 727 C CA . ASN A 1 89 ? -15.566 3.400 6.071 1.00 66.88 89 ASN A CA 1
ATOM 728 C C . ASN A 1 89 ? -16.424 2.157 6.353 1.00 66.88 89 ASN A C 1
ATOM 730 O O . ASN A 1 89 ? -16.248 1.089 5.766 1.00 66.88 89 ASN A O 1
ATOM 734 N N . VAL A 1 90 ? -17.381 2.307 7.269 1.00 55.50 90 VAL A N 1
ATOM 735 C CA . VAL A 1 90 ? -18.496 1.376 7.415 1.00 55.50 90 VAL A CA 1
ATOM 736 C C . VAL A 1 90 ? -19.393 1.643 6.214 1.00 55.50 90 VAL A C 1
ATOM 738 O O . VAL A 1 90 ? -20.102 2.646 6.190 1.00 55.50 90 VAL A O 1
ATOM 741 N N . ILE A 1 91 ? -19.349 0.786 5.194 1.00 46.84 91 ILE A N 1
ATOM 742 C CA . ILE A 1 91 ? -20.452 0.741 4.230 1.00 46.84 91 ILE A CA 1
ATOM 743 C C . ILE A 1 91 ? -21.650 0.236 5.032 1.00 46.84 91 ILE A C 1
ATOM 745 O O . ILE A 1 91 ? -21.783 -0.959 5.295 1.00 46.84 91 ILE A O 1
ATOM 749 N N . VAL A 1 92 ? -22.462 1.167 5.523 1.00 37.47 92 VAL A N 1
ATOM 750 C CA . VAL A 1 92 ? -23.796 0.855 6.014 1.00 37.47 92 VAL A CA 1
ATOM 751 C C . VAL A 1 92 ? -24.654 0.703 4.767 1.00 37.47 92 VAL A C 1
ATOM 753 O O . VAL A 1 92 ? -24.985 1.716 4.168 1.00 37.47 92 VAL A O 1
ATOM 756 N N . GLY A 1 93 ? -24.953 -0.548 4.403 1.00 36.09 93 GLY A N 1
ATOM 757 C CA . GLY A 1 93 ? -26.034 -0.937 3.484 1.00 36.09 93 GLY A CA 1
ATOM 758 C C . GLY A 1 93 ? -25.974 -0.345 2.087 1.00 36.09 93 GLY A C 1
ATOM 759 O O . GLY A 1 93 ? -26.529 0.756 1.901 1.00 36.09 93 GLY A O 1
#

pLDDT: mean 82.35, std 10.78, range [36.09, 95.31]

InterPro domains:
  IPR025558 Domain of unknown function DUF4283 [PF14111] (3-48)
  IPR040256 Uncharacterized protein At4g02000-like [PTHR31286] (2-89)

Mean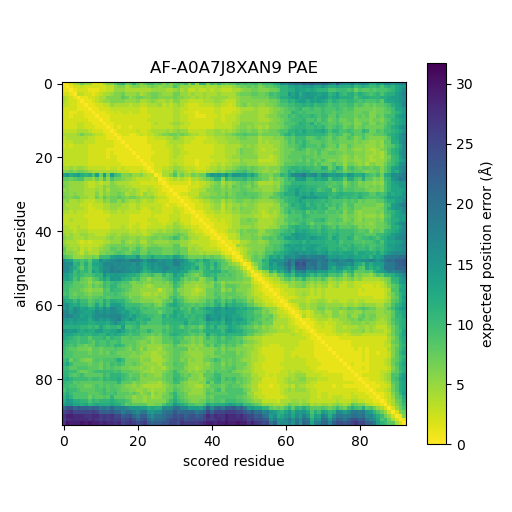 predicted aligned error: 7.49 Å

Secondary structure (DSSP, 8-state):
-EE-STT-EE---SSHHHHHHHHHS--EEETTEEE------TT--TTSSS-SS-------TT--GGG--HHHHHHHHHHHS------------

Organism: Gossypium aridum (NCBI:txid34290)

Solvent-accessible surface area (backbone atoms only — not comparable to full-atom values): 6572 Å² total; per-residue (Å²): 117,44,82,62,52,87,90,41,71,48,76,84,69,94,46,70,68,60,46,51,41,64,63,70,67,62,87,44,65,61,98,86,40,80,54,87,53,73,84,90,55,95,80,69,56,67,84,54,95,65,78,92,74,77,74,80,87,85,80,74,82,86,63,53,74,88,58,73,37,75,67,56,48,47,56,58,39,50,76,79,38,88,74,88,77,84,87,80,82,73,83,77,128